Protein AF-A0A8R2RAM6-F1 (afdb_monomer_lite)

Organism: Bombyx mori (NCBI:txid7091)

Radius of gyration: 15.89 Å; chains: 1; bounding box: 50×27×41 Å

pLDDT: mean 79.15, std 16.32, range [39.72, 95.75]

Sequence (80 aa):
MRWSPHAQFPIDVKAPLEAGIDTSEKGFLRIKPGTTELTFVVSHNFRLTSLEEGLCDTETQLVPWRATSLTGRKIYNDYT

Foldseek 3Di:
DDDDQFDWDWDWDFDPCPVVDTKIKIWIWTDRPPAQKIWIWIDIPQFKIWIWIFGQDPVVRDTDIDTPDIDGDDDDPPPD

Secondary structure (DSSP, 8-state):
----TT-EEEEEEE--GGGS---EEEEEEEE-TTSSEEEEEEEETTTEEEEEEEE--TTT-----EEEEEEE--------

Structure (mmCIF, N/CA/C/O backbone):
data_AF-A0A8R2RAM6-F1
#
_entry.id   AF-A0A8R2RAM6-F1
#
loop_
_atom_site.group_PDB
_atom_site.id
_atom_site.type_symbol
_atom_site.label_atom_id
_atom_site.label_alt_id
_atom_site.label_comp_id
_atom_site.label_asym_id
_atom_site.label_entity_id
_atom_site.label_seq_id
_atom_site.pdbx_PDB_ins_code
_atom_site.Cartn_x
_atom_site.Cartn_y
_atom_site.Cartn_z
_atom_site.occupancy
_atom_site.B_iso_or_equiv
_atom_site.auth_seq_id
_atom_site.auth_comp_id
_atom_site.auth_asym_id
_atom_site.auth_atom_id
_atom_site.pdbx_PDB_model_num
ATOM 1 N N . MET A 1 1 ? -24.454 -2.874 3.485 1.00 39.72 1 MET A N 1
ATOM 2 C CA . MET A 1 1 ? -23.128 -2.935 2.826 1.00 39.72 1 MET A CA 1
ATOM 3 C C . MET A 1 1 ? -22.290 -3.981 3.547 1.00 39.72 1 MET A C 1
ATOM 5 O O . MET A 1 1 ? -22.135 -3.868 4.755 1.00 39.72 1 MET A O 1
ATOM 9 N N . ARG A 1 2 ? -21.837 -5.036 2.860 1.00 41.44 2 ARG A N 1
ATOM 10 C CA . ARG A 1 2 ? -21.048 -6.127 3.460 1.00 41.44 2 ARG A CA 1
ATOM 11 C C . ARG A 1 2 ? -19.566 -5.844 3.201 1.00 41.44 2 ARG A C 1
ATOM 13 O O . ARG A 1 2 ? -19.130 -5.930 2.059 1.00 41.44 2 ARG A O 1
ATOM 20 N N . TRP A 1 3 ? -18.829 -5.447 4.235 1.00 44.09 3 TRP A N 1
ATOM 21 C CA . TRP A 1 3 ? -17.385 -5.211 4.161 1.00 44.09 3 TRP A CA 1
ATOM 22 C C . TRP A 1 3 ? -16.641 -6.535 3.935 1.00 44.09 3 TRP A C 1
ATOM 24 O O . TRP A 1 3 ? -16.933 -7.528 4.601 1.00 44.09 3 TRP A O 1
ATOM 34 N N . SER A 1 4 ? -15.699 -6.557 2.987 1.00 54.31 4 SER A N 1
ATOM 35 C CA . SER A 1 4 ? -14.792 -7.693 2.791 1.00 54.31 4 SER A CA 1
ATOM 36 C C . SER A 1 4 ? -13.586 -7.539 3.725 1.00 54.31 4 SER A C 1
ATOM 38 O O . SER A 1 4 ? -12.946 -6.487 3.692 1.00 54.31 4 SER A O 1
ATOM 40 N N . PRO A 1 5 ? -13.220 -8.561 4.519 1.00 55.81 5 PRO A N 1
ATOM 41 C CA . PRO A 1 5 ? -12.046 -8.523 5.398 1.00 55.81 5 PRO A CA 1
ATOM 42 C C . PRO A 1 5 ? -10.703 -8.475 4.641 1.00 55.81 5 PRO A C 1
AT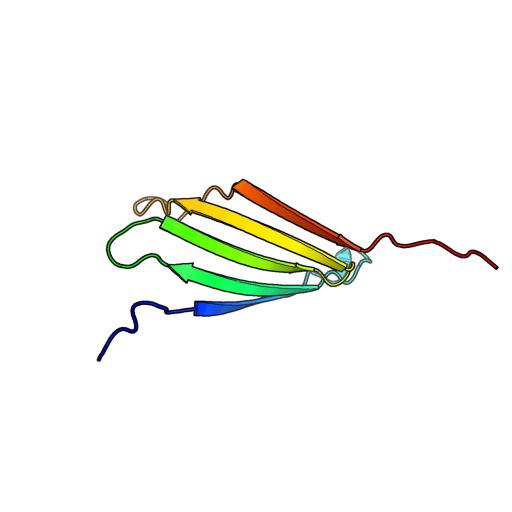OM 44 O O . PRO A 1 5 ? -9.646 -8.401 5.262 1.00 55.81 5 PRO A O 1
ATOM 47 N N . HIS A 1 6 ? -10.739 -8.496 3.305 1.00 59.47 6 HIS A N 1
ATOM 48 C CA . HIS A 1 6 ? -9.577 -8.450 2.417 1.00 59.47 6 HIS A CA 1
ATOM 49 C C . HIS A 1 6 ? -9.632 -7.271 1.436 1.00 59.47 6 HIS A C 1
ATOM 51 O O . HIS A 1 6 ? -9.141 -7.385 0.316 1.00 59.47 6 HIS A O 1
ATOM 57 N N . ALA A 1 7 ? -10.267 -6.158 1.816 1.00 61.75 7 ALA A N 1
ATOM 58 C CA . ALA A 1 7 ? -10.344 -4.980 0.958 1.00 61.75 7 ALA A CA 1
ATOM 59 C C . ALA A 1 7 ? -8.933 -4.499 0.564 1.00 61.75 7 ALA A C 1
ATOM 61 O O . ALA A 1 7 ? -8.098 -4.194 1.418 1.00 61.75 7 ALA A O 1
ATOM 62 N N . GLN A 1 8 ? -8.685 -4.473 -0.745 1.00 70.75 8 GLN A N 1
ATOM 63 C CA . GLN A 1 8 ? -7.483 -3.939 -1.369 1.00 70.75 8 GLN A CA 1
ATOM 64 C C . GLN A 1 8 ? -7.903 -2.802 -2.292 1.00 70.75 8 GLN A C 1
ATOM 66 O O . GLN A 1 8 ? -8.793 -2.976 -3.126 1.00 70.75 8 GLN A O 1
ATOM 71 N N . PHE A 1 9 ? -7.269 -1.646 -2.135 1.00 77.12 9 PHE A N 1
ATOM 72 C CA . PHE A 1 9 ? -7.554 -0.463 -2.936 1.00 77.12 9 PHE A CA 1
ATOM 73 C C . PHE A 1 9 ? -6.423 -0.267 -3.946 1.00 77.12 9 PHE A C 1
ATOM 75 O O . PHE A 1 9 ? -5.269 -0.163 -3.520 1.00 77.12 9 PHE A O 1
ATOM 82 N N . PRO A 1 10 ? -6.707 -0.266 -5.260 1.00 72.56 10 PRO A N 1
ATOM 83 C CA . PRO A 1 10 ? -5.680 -0.021 -6.260 1.00 72.56 10 PRO A CA 1
ATOM 84 C C . PRO A 1 10 ? -5.172 1.420 -6.150 1.00 72.56 10 PRO A C 1
ATOM 86 O O . PRO A 1 10 ? -5.963 2.346 -5.966 1.00 72.56 10 PRO A O 1
ATOM 89 N N . ILE A 1 11 ? -3.861 1.600 -6.287 1.00 77.56 11 ILE A N 1
ATOM 90 C CA . ILE A 1 11 ? -3.202 2.911 -6.309 1.00 77.56 11 ILE A CA 1
ATOM 91 C C . ILE A 1 11 ? -2.365 3.006 -7.589 1.00 77.56 11 ILE A C 1
ATOM 93 O O . ILE A 1 11 ? -1.650 2.062 -7.926 1.00 77.56 11 ILE A O 1
ATOM 97 N N . ASP A 1 12 ? -2.484 4.128 -8.299 1.00 76.62 12 ASP A N 1
ATOM 98 C CA . ASP A 1 12 ? -1.671 4.499 -9.465 1.00 76.62 12 ASP A CA 1
ATOM 99 C C . ASP A 1 12 ? -1.039 5.863 -9.164 1.00 76.62 12 ASP A C 1
ATOM 101 O O . ASP A 1 12 ? -1.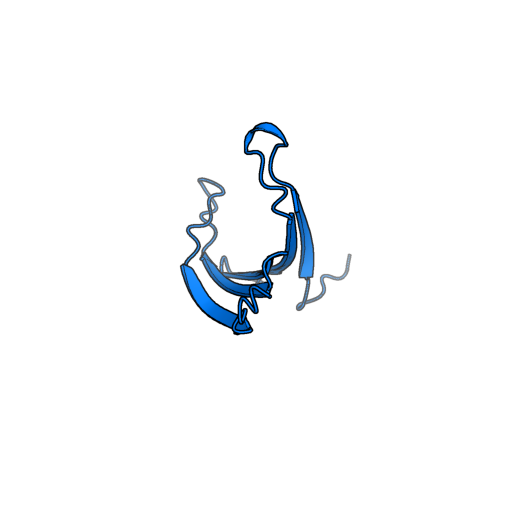757 6.850 -8.979 1.00 76.62 12 ASP A O 1
ATOM 105 N N . VAL A 1 13 ? 0.289 5.906 -9.051 1.00 72.56 13 VAL A N 1
ATOM 106 C CA . VAL A 1 13 ? 1.058 7.134 -8.818 1.00 72.56 13 VAL A CA 1
ATOM 107 C C . VAL A 1 13 ? 1.899 7.401 -10.057 1.00 72.56 13 VAL A C 1
ATOM 109 O O . VAL A 1 13 ? 2.698 6.564 -10.476 1.00 72.56 13 VAL A O 1
ATOM 112 N N . LYS A 1 14 ? 1.724 8.583 -10.646 1.00 70.94 14 LYS A N 1
ATOM 113 C CA . LYS A 1 14 ? 2.550 9.077 -11.751 1.00 70.94 14 LYS A CA 1
ATOM 114 C C . LYS A 1 14 ? 3.289 10.316 -11.284 1.00 70.94 14 LYS A C 1
ATOM 116 O O . LYS A 1 14 ? 2.652 11.250 -10.793 1.00 70.94 14 LYS A O 1
ATOM 121 N N . ALA A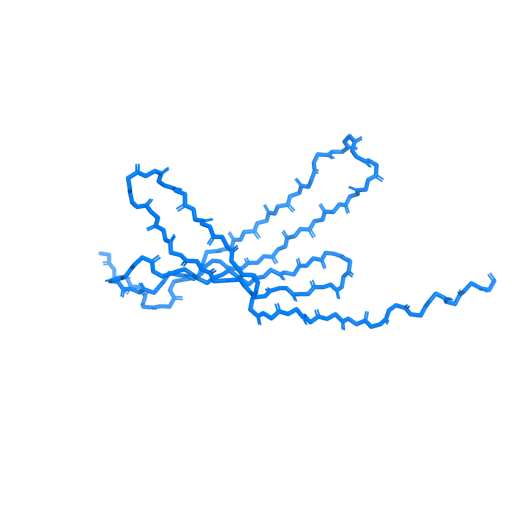 1 15 ? 4.610 10.321 -11.423 1.00 64.81 15 ALA A N 1
ATOM 122 C CA . ALA A 1 15 ? 5.393 11.506 -11.114 1.00 64.81 15 ALA A CA 1
ATOM 123 C C . ALA A 1 15 ? 5.058 12.661 -12.085 1.00 64.81 15 ALA A C 1
ATOM 125 O O . ALA A 1 15 ? 4.670 12.417 -13.233 1.00 64.81 15 ALA A O 1
ATOM 126 N N . PRO A 1 16 ? 5.197 13.930 -11.659 1.00 59.47 16 PRO A N 1
ATOM 127 C CA . PRO A 1 16 ? 5.085 15.072 -12.560 1.00 59.47 16 PRO A CA 1
ATOM 128 C C . PRO A 1 16 ? 6.176 15.024 -13.640 1.00 59.47 16 PRO A C 1
ATOM 130 O O . PRO A 1 16 ? 7.334 14.737 -13.340 1.00 59.47 16 PRO A O 1
ATOM 133 N N . LEU A 1 17 ? 5.826 15.380 -14.882 1.00 58.56 17 LEU A N 1
ATOM 134 C CA . LEU A 1 17 ? 6.734 15.374 -16.044 1.00 58.56 17 LEU A CA 1
ATOM 135 C C . LEU A 1 17 ? 8.002 16.242 -15.884 1.00 58.56 17 LEU A C 1
ATOM 137 O O . LEU A 1 17 ? 8.939 16.100 -16.666 1.00 58.56 17 LEU A O 1
ATOM 141 N N . GLU A 1 18 ? 8.058 17.125 -14.886 1.00 58.53 18 GLU A N 1
ATOM 142 C CA . GLU A 1 18 ? 9.146 18.096 -14.700 1.00 58.53 18 GLU A CA 1
ATOM 143 C C . GLU A 1 18 ? 10.494 17.459 -14.317 1.00 58.53 18 GLU A C 1
ATOM 145 O O . GLU A 1 18 ? 11.540 18.075 -14.508 1.00 58.53 18 GLU A O 1
ATOM 150 N N . ALA A 1 19 ? 10.504 16.214 -13.828 1.00 57.31 19 ALA A N 1
ATOM 151 C CA . ALA A 1 19 ? 11.728 15.534 -13.397 1.00 57.31 19 ALA A CA 1
ATOM 152 C C . ALA A 1 19 ? 12.513 14.848 -14.535 1.00 57.31 19 ALA A C 1
ATOM 154 O O . ALA A 1 19 ? 13.572 14.277 -14.282 1.00 57.31 19 ALA A O 1
ATOM 155 N N . GLY A 1 20 ? 12.000 14.839 -15.774 1.00 58.38 20 GLY A N 1
ATOM 156 C CA . GLY A 1 20 ? 12.639 14.154 -16.911 1.00 58.38 20 GLY A CA 1
ATOM 157 C C . GLY A 1 20 ? 12.728 12.622 -16.782 1.00 58.38 20 GLY A C 1
ATOM 158 O O . GLY A 1 20 ? 13.209 11.958 -17.697 1.00 58.38 20 GLY A O 1
ATOM 159 N N . ILE A 1 21 ? 12.242 12.056 -15.673 1.00 57.56 21 ILE A N 1
ATOM 160 C CA . ILE A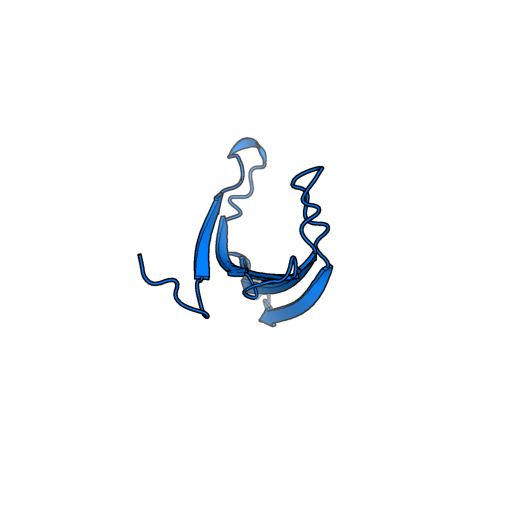 1 21 ? 12.113 10.624 -15.416 1.00 57.56 21 ILE A CA 1
ATOM 161 C C . ILE A 1 21 ? 10.621 10.341 -15.241 1.00 57.56 21 ILE A C 1
ATOM 163 O O . ILE A 1 21 ? 10.007 10.789 -14.275 1.00 57.56 21 ILE A O 1
ATOM 167 N N . ASP A 1 22 ? 10.042 9.596 -16.179 1.00 68.06 22 ASP A N 1
ATOM 168 C CA . ASP A 1 22 ? 8.684 9.067 -16.053 1.00 68.06 22 ASP A CA 1
ATOM 169 C C . ASP A 1 22 ? 8.720 7.860 -15.106 1.00 68.06 22 ASP A C 1
ATOM 171 O O . ASP A 1 22 ? 8.888 6.715 -15.536 1.00 68.06 22 ASP A O 1
ATOM 175 N N . THR A 1 23 ? 8.665 8.108 -13.793 1.00 73.25 23 THR A N 1
ATOM 176 C CA . THR A 1 23 ? 8.413 7.044 -12.817 1.00 73.25 23 THR A CA 1
ATOM 177 C C . THR A 1 23 ? 6.910 6.859 -12.644 1.00 73.25 23 THR A C 1
ATOM 179 O O . THR A 1 23 ? 6.143 7.804 -12.436 1.00 73.25 23 THR A O 1
ATOM 182 N N . SER A 1 24 ? 6.487 5.602 -12.728 1.00 81.94 24 SER A N 1
ATOM 183 C CA . SER A 1 24 ? 5.108 5.199 -12.490 1.00 81.94 24 SER A CA 1
ATOM 184 C C . SER A 1 24 ? 5.085 4.035 -11.519 1.00 81.94 24 SER A C 1
ATOM 186 O O . SER A 1 24 ? 5.850 3.075 -11.677 1.00 81.94 24 SER A O 1
ATOM 188 N N . GLU A 1 25 ? 4.158 4.085 -10.579 1.00 87.12 25 GLU A N 1
ATOM 189 C CA . GLU A 1 25 ? 4.017 3.098 -9.525 1.00 87.12 25 GLU A CA 1
ATOM 190 C C . GLU A 1 25 ? 2.575 2.608 -9.484 1.00 87.12 25 GLU A C 1
ATOM 192 O O . GLU A 1 25 ? 1.629 3.391 -9.567 1.00 87.12 25 GLU A O 1
ATOM 197 N N . LYS A 1 26 ? 2.400 1.292 -9.369 1.00 89.44 26 LYS A N 1
ATOM 198 C CA . LYS A 1 26 ? 1.082 0.668 -9.240 1.00 89.44 26 LYS A CA 1
ATOM 199 C C . LYS A 1 26 ? 1.082 -0.316 -8.098 1.00 89.44 26 LYS A C 1
ATOM 201 O O . LYS A 1 26 ? 2.038 -1.072 -7.934 1.00 89.44 26 LYS A O 1
ATOM 206 N N . GLY A 1 27 ? -0.000 -0.351 -7.339 1.00 89.88 27 GLY A N 1
ATOM 207 C CA . GLY A 1 27 ? -0.031 -1.171 -6.144 1.00 89.88 27 GLY A CA 1
ATOM 208 C C . GLY A 1 27 ? -1.403 -1.369 -5.537 1.00 89.88 27 GLY A C 1
ATOM 209 O O . GLY A 1 27 ? -2.426 -0.975 -6.098 1.00 89.88 27 GLY A O 1
ATOM 210 N N . PHE A 1 28 ? -1.387 -1.980 -4.359 1.00 91.81 28 PHE A N 1
ATOM 211 C CA . PHE A 1 28 ? -2.562 -2.205 -3.533 1.00 91.81 28 PHE A CA 1
ATOM 212 C C . PHE A 1 28 ? -2.301 -1.726 -2.111 1.00 91.81 28 PHE A C 1
ATOM 214 O O . PHE A 1 28 ? -1.304 -2.108 -1.495 1.00 91.81 28 PHE A O 1
ATOM 221 N N . LEU A 1 29 ? -3.238 -0.951 -1.568 1.00 92.00 29 LEU A N 1
ATOM 222 C CA . LEU A 1 29 ? -3.321 -0.660 -0.142 1.00 92.00 29 LEU A CA 1
ATOM 223 C C . LEU A 1 29 ? -4.268 -1.657 0.526 1.00 92.00 29 LEU A C 1
ATOM 225 O O . LEU A 1 29 ? -5.433 -1.764 0.143 1.00 92.00 29 LEU A O 1
ATOM 229 N N . ARG A 1 30 ? -3.778 -2.364 1.543 1.00 91.81 30 ARG A N 1
ATOM 230 C CA . ARG A 1 30 ? 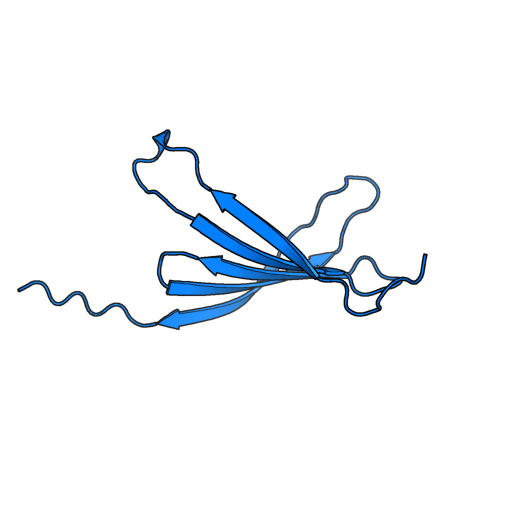-4.557 -3.268 2.390 1.00 91.81 30 ARG A CA 1
ATOM 231 C C . ARG A 1 30 ? -4.732 -2.652 3.772 1.00 91.81 30 ARG A C 1
ATOM 233 O O . ARG A 1 30 ? -3.753 -2.261 4.400 1.00 91.81 30 ARG A O 1
ATOM 240 N N . ILE A 1 31 ? -5.967 -2.663 4.266 1.00 91.94 31 ILE A N 1
ATOM 241 C CA . ILE A 1 31 ? -6.311 -2.252 5.631 1.00 91.94 31 ILE A CA 1
ATOM 242 C C . ILE A 1 31 ? -6.616 -3.505 6.442 1.00 91.94 31 ILE A C 1
ATOM 244 O O . ILE A 1 31 ? -7.460 -4.305 6.031 1.00 91.94 31 ILE A O 1
ATOM 248 N N . LYS A 1 32 ? -5.954 -3.693 7.586 1.00 91.12 32 LYS A N 1
ATOM 249 C CA . LYS A 1 32 ? -6.308 -4.784 8.498 1.00 91.12 32 LYS A CA 1
ATOM 250 C C . LYS A 1 32 ? -7.573 -4.389 9.278 1.00 91.12 32 LYS A C 1
ATOM 252 O O . LYS A 1 32 ? -7.542 -3.407 10.024 1.00 91.12 32 LYS A O 1
ATOM 257 N N . PRO A 1 33 ? -8.693 -5.121 9.117 1.00 91.25 33 PRO A N 1
ATOM 258 C CA . PRO A 1 33 ? -9.971 -4.724 9.702 1.00 91.25 33 PRO A CA 1
ATOM 259 C C . PRO A 1 33 ? -9.898 -4.557 11.222 1.00 91.25 33 PRO A C 1
ATOM 261 O O . PRO A 1 33 ? -9.328 -5.399 11.913 1.00 91.25 33 PRO A O 1
ATOM 264 N N . GLY A 1 34 ? -10.505 -3.486 11.736 1.00 91.31 34 GLY A N 1
ATOM 265 C CA . GLY A 1 34 ? -10.550 -3.202 13.175 1.00 91.31 34 GLY A CA 1
ATOM 266 C C . GLY A 1 34 ? -9.235 -2.690 13.771 1.00 91.31 34 GLY A C 1
ATOM 267 O O . GLY A 1 34 ? -9.129 -2.599 14.989 1.00 91.31 34 GLY A O 1
ATOM 268 N N . THR A 1 35 ? -8.245 -2.356 12.941 1.00 93.00 35 THR A N 1
ATOM 269 C CA . THR A 1 35 ? -6.951 -1.816 13.378 1.00 93.00 35 THR A CA 1
ATOM 270 C C . THR A 1 35 ? -6.569 -0.591 12.547 1.00 93.00 35 THR A C 1
ATOM 272 O O . THR A 1 35 ? -7.194 -0.313 11.523 1.00 93.00 35 THR A O 1
ATOM 275 N N . THR A 1 36 ? -5.514 0.111 12.956 1.00 93.38 36 THR A N 1
ATOM 276 C CA . THR A 1 36 ? -4.865 1.156 12.152 1.00 93.38 36 THR A CA 1
ATOM 277 C C . THR A 1 36 ? -3.707 0.613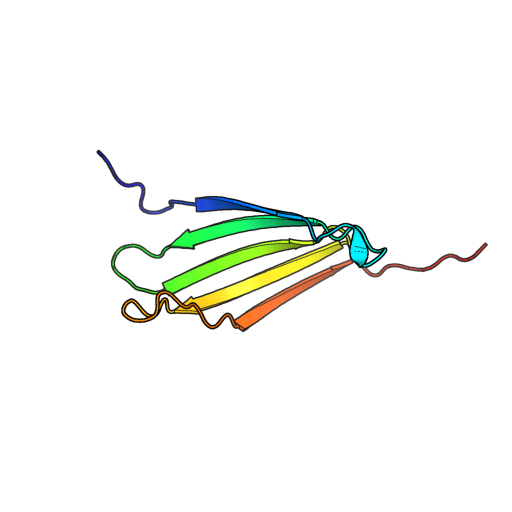 11.309 1.00 93.38 36 THR A C 1
ATOM 279 O O . THR A 1 36 ? -3.002 1.392 10.676 1.00 93.38 36 THR A O 1
ATOM 282 N N . GLU A 1 37 ? -3.504 -0.709 11.276 1.00 94.44 37 GLU A N 1
ATOM 283 C CA . GLU A 1 37 ? -2.439 -1.344 10.500 1.00 94.44 37 GLU A CA 1
ATOM 284 C C . GLU A 1 37 ? -2.763 -1.330 9.002 1.00 94.44 37 GLU A C 1
ATOM 286 O O . GLU A 1 37 ? -3.810 -1.813 8.548 1.00 94.44 37 GLU A O 1
ATOM 291 N N . LEU A 1 38 ? -1.810 -0.813 8.234 1.00 93.81 38 LEU A N 1
ATOM 292 C CA . LEU A 1 38 ? -1.856 -0.719 6.788 1.00 93.81 38 LEU A CA 1
ATOM 293 C C . LEU A 1 38 ? -0.659 -1.448 6.176 1.00 93.81 38 LEU A C 1
ATOM 295 O O . LEU A 1 38 ? 0.463 -1.372 6.675 1.00 93.81 38 LEU A O 1
ATOM 299 N N . THR A 1 39 ? -0.898 -2.125 5.056 1.00 93.56 39 THR A N 1
ATOM 300 C CA . THR A 1 39 ? 0.161 -2.696 4.217 1.00 93.56 39 THR A CA 1
ATOM 301 C C . THR A 1 39 ? 0.021 -2.144 2.810 1.00 93.56 39 THR A C 1
ATOM 303 O O . THR A 1 39 ? -1.055 -2.242 2.217 1.00 93.56 39 THR A O 1
ATOM 306 N N . PHE A 1 40 ? 1.105 -1.614 2.262 1.00 91.56 40 PHE A N 1
ATOM 307 C CA . PHE A 1 40 ? 1.180 -1.108 0.905 1.00 91.56 40 PHE A CA 1
ATOM 308 C C . PHE A 1 40 ? 2.119 -1.992 0.077 1.00 91.56 40 PHE A C 1
ATOM 310 O O . PHE A 1 40 ? 3.263 -2.234 0.456 1.00 91.56 40 PHE A O 1
ATOM 317 N N . VAL A 1 41 ? 1.609 -2.543 -1.026 1.00 91.38 41 VAL A N 1
ATOM 318 C CA . VAL A 1 41 ? 2.390 -3.363 -1.963 1.00 91.38 41 VAL A CA 1
ATOM 319 C C . VAL A 1 41 ? 2.492 -2.600 -3.269 1.00 91.38 41 VAL A C 1
ATOM 321 O O . VAL A 1 41 ? 1.466 -2.373 -3.909 1.00 91.38 41 VAL A O 1
ATOM 324 N N . VAL A 1 42 ? 3.707 -2.226 -3.667 1.00 90.19 42 VAL A N 1
ATOM 325 C CA . VAL A 1 42 ? 3.947 -1.318 -4.796 1.00 90.19 42 VAL A CA 1
ATOM 326 C C . VAL A 1 42 ? 4.907 -1.944 -5.785 1.00 90.19 42 VAL A C 1
ATOM 328 O O . VAL A 1 42 ? 5.970 -2.435 -5.416 1.00 90.19 42 VAL A O 1
ATOM 331 N N . SER A 1 43 ? 4.547 -1.902 -7.062 1.00 90.19 43 SER A N 1
ATOM 332 C CA . SER A 1 43 ? 5.440 -2.187 -8.174 1.00 90.19 43 SER A CA 1
ATOM 333 C C . SER A 1 43 ? 5.833 -0.886 -8.856 1.00 90.19 43 SER A C 1
ATOM 335 O O . SER A 1 43 ? 4.983 -0.143 -9.346 1.00 90.19 43 SER A O 1
ATOM 337 N N . HIS A 1 44 ? 7.135 -0.674 -8.956 1.00 86.19 44 HIS A N 1
ATOM 338 C CA . HIS A 1 44 ? 7.769 0.451 -9.622 1.00 86.19 44 HIS A CA 1
ATOM 339 C C . HIS A 1 44 ? 8.127 0.076 -11.065 1.00 86.19 44 HIS A C 1
ATOM 341 O O . HIS A 1 44 ? 8.557 -1.052 -11.336 1.00 86.19 44 HIS A O 1
ATOM 347 N N . ASN A 1 45 ? 8.005 1.006 -12.012 1.00 83.56 45 ASN A N 1
ATOM 348 C CA . ASN A 1 45 ? 8.326 0.755 -13.427 1.00 83.56 45 ASN A CA 1
ATOM 349 C C . ASN A 1 45 ? 9.823 0.532 -13.724 1.00 83.56 45 ASN A C 1
ATOM 351 O O . ASN A 1 45 ? 10.175 0.108 -14.823 1.00 83.56 45 ASN A O 1
ATOM 355 N N . PHE A 1 46 ? 10.696 0.702 -12.732 1.00 83.75 46 PHE A N 1
ATOM 356 C CA . PHE A 1 46 ? 12.117 0.345 -12.781 1.00 83.75 46 PHE A CA 1
ATOM 357 C C . PHE A 1 46 ? 12.422 -1.049 -12.192 1.00 83.75 46 PHE A C 1
ATOM 359 O O . PHE A 1 46 ? 13.535 -1.322 -11.745 1.00 83.75 46 PHE A O 1
ATOM 366 N N . ARG A 1 47 ? 11.445 -1.971 -12.241 1.00 84.19 47 ARG A N 1
ATOM 367 C CA . ARG A 1 47 ? 11.577 -3.394 -11.848 1.00 84.19 47 ARG A CA 1
ATOM 368 C C . ARG A 1 47 ? 11.928 -3.614 -10.373 1.00 84.19 47 ARG A C 1
ATOM 370 O O . ARG A 1 47 ? 12.603 -4.592 -10.038 1.00 84.19 47 ARG A O 1
ATOM 377 N N . LEU A 1 48 ? 11.438 -2.728 -9.512 1.00 88.25 48 LEU A N 1
ATOM 378 C CA . LEU A 1 48 ? 11.459 -2.877 -8.062 1.00 88.25 48 LEU A CA 1
ATOM 379 C C . LEU A 1 48 ? 10.030 -3.099 -7.562 1.00 88.25 48 LEU A C 1
ATOM 381 O O . LEU A 1 48 ? 9.095 -2.449 -8.019 1.00 88.25 48 LEU A O 1
ATOM 385 N N . THR A 1 49 ? 9.864 -3.997 -6.605 1.00 91.06 49 THR A N 1
ATOM 386 C CA . THR A 1 49 ? 8.638 -4.157 -5.829 1.00 91.06 49 THR A CA 1
ATOM 387 C C . THR A 1 49 ? 8.965 -3.907 -4.365 1.00 91.06 49 THR A C 1
ATOM 389 O O . THR A 1 49 ? 9.907 -4.509 -3.843 1.00 91.06 49 THR A O 1
ATOM 392 N N . SER A 1 50 ? 8.200 -3.040 -3.706 1.00 92.69 50 SER A N 1
ATOM 393 C CA . SER A 1 50 ? 8.284 -2.806 -2.265 1.00 92.69 50 SER A CA 1
ATOM 394 C C . SER A 1 50 ? 7.052 -3.356 -1.551 1.00 92.69 50 SER A C 1
ATOM 396 O O . SER A 1 50 ? 5.932 -3.337 -2.070 1.00 92.69 50 SER A O 1
ATOM 398 N N . LEU A 1 51 ? 7.284 -3.886 -0.352 1.00 93.81 51 LEU A N 1
ATOM 399 C CA . LEU A 1 51 ? 6.248 -4.114 0.644 1.00 93.81 51 LEU A CA 1
ATOM 400 C C . LEU A 1 51 ? 6.537 -3.185 1.812 1.00 93.81 51 LEU A C 1
ATOM 402 O O . LEU A 1 51 ? 7.632 -3.207 2.381 1.00 93.81 51 LEU A O 1
ATOM 406 N N . GLU A 1 52 ? 5.556 -2.360 2.137 1.00 94.44 52 GLU A N 1
ATOM 407 C CA . GLU A 1 52 ? 5.660 -1.309 3.134 1.00 94.44 52 GLU A CA 1
ATOM 408 C C . GLU A 1 52 ? 4.539 -1.464 4.154 1.00 94.44 52 GLU A C 1
ATOM 410 O O . GLU A 1 52 ? 3.398 -1.780 3.814 1.00 94.44 52 GLU A O 1
ATOM 415 N N . GLU A 1 53 ? 4.864 -1.269 5.424 1.00 95.19 53 GLU A N 1
ATOM 416 C CA . GLU A 1 53 ? 3.916 -1.384 6.529 1.00 95.19 53 GLU A CA 1
ATOM 417 C C . GLU A 1 53 ? 3.921 -0.098 7.348 1.00 95.19 53 GLU A C 1
ATOM 419 O O . GLU A 1 53 ? 4.957 0.553 7.502 1.00 95.19 53 GLU A O 1
ATOM 424 N N . GLY A 1 54 ? 2.753 0.277 7.858 1.00 95.75 54 GLY A N 1
ATOM 425 C CA . GLY A 1 54 ? 2.578 1.495 8.636 1.00 95.75 54 GLY A CA 1
ATOM 426 C C . GLY A 1 54 ? 1.324 1.447 9.499 1.00 95.75 54 GLY A C 1
ATOM 427 O O . GLY A 1 54 ? 0.437 0.614 9.298 1.00 95.75 54 GLY A O 1
ATOM 428 N N . LEU A 1 55 ? 1.260 2.355 10.470 1.00 95.69 55 LEU A N 1
ATOM 429 C CA . LEU A 1 55 ? 0.068 2.603 11.277 1.00 95.69 55 LEU A CA 1
ATOM 430 C C . LEU A 1 55 ? -0.532 3.944 10.860 1.00 95.69 55 LEU A C 1
ATOM 432 O O . LEU A 1 55 ? 0.186 4.936 10.791 1.00 95.69 55 LEU A O 1
ATOM 436 N N . CYS A 1 56 ? -1.834 3.979 10.591 1.00 93.94 56 CYS A N 1
ATOM 437 C CA . CYS A 1 56 ? -2.551 5.228 10.361 1.00 93.94 56 CYS A CA 1
ATOM 438 C C . CYS A 1 56 ? -2.737 5.975 11.683 1.00 93.94 56 CYS A C 1
ATOM 440 O O . CYS A 1 56 ? -3.378 5.462 12.604 1.00 93.94 56 CYS A O 1
ATOM 442 N N . ASP A 1 57 ? -2.202 7.187 11.761 1.00 93.75 57 ASP A N 1
ATOM 443 C CA . ASP A 1 57 ? -2.573 8.140 12.794 1.00 93.75 57 ASP A CA 1
ATOM 444 C C . ASP A 1 57 ? -3.939 8.735 12.429 1.00 93.75 57 ASP A C 1
ATOM 446 O O . ASP A 1 57 ? -4.090 9.426 11.421 1.00 93.75 57 ASP A O 1
ATOM 450 N N . THR A 1 58 ? -4.961 8.444 13.233 1.00 90.12 58 THR A N 1
ATOM 451 C CA . THR A 1 58 ? -6.333 8.883 12.952 1.00 90.12 58 THR A CA 1
ATOM 452 C C . THR A 1 58 ? -6.560 10.372 13.197 1.00 90.12 58 THR A C 1
ATOM 454 O O . THR A 1 58 ? -7.535 10.913 12.680 1.00 90.12 58 THR A O 1
ATOM 457 N N . GLU A 1 59 ? -5.699 11.034 13.974 1.00 94.56 59 GLU A N 1
ATOM 458 C CA . GLU A 1 59 ? -5.788 12.473 14.231 1.00 94.56 59 GLU A CA 1
ATOM 459 C C . GLU A 1 59 ? -5.184 13.266 13.073 1.00 94.56 59 GLU A C 1
ATOM 461 O O . GLU A 1 59 ? -5.800 14.206 12.571 1.00 94.56 59 GLU A O 1
ATOM 466 N N . THR A 1 60 ? -3.997 12.861 12.614 1.00 93.88 60 THR A N 1
ATOM 467 C CA . THR A 1 60 ? -3.263 13.575 11.556 1.00 93.88 60 THR A CA 1
ATOM 468 C C . THR A 1 60 ? -3.541 13.045 10.151 1.00 93.88 60 THR A C 1
ATOM 470 O O . THR A 1 60 ? -3.208 13.713 9.174 1.00 93.88 60 THR A O 1
ATOM 473 N N . GLN A 1 61 ? -4.170 11.870 10.033 1.00 90.38 61 GLN A N 1
ATOM 474 C CA . GLN A 1 61 ? -4.402 11.147 8.773 1.00 90.38 61 GLN A CA 1
ATOM 475 C C . GLN A 1 61 ? -3.104 10.812 8.022 1.00 90.38 61 GLN A C 1
ATOM 477 O O . GLN A 1 61 ? -3.104 10.623 6.804 1.00 90.38 61 GLN A O 1
ATOM 482 N N . LEU A 1 62 ? -1.989 10.732 8.749 1.00 90.38 62 LEU A N 1
ATOM 483 C CA . LEU A 1 62 ? -0.682 10.389 8.208 1.00 90.38 62 LEU A CA 1
ATOM 484 C C . LEU A 1 62 ? -0.357 8.919 8.460 1.00 90.38 62 LEU A C 1
ATOM 486 O O . LEU A 1 62 ? -0.772 8.317 9.450 1.00 90.38 62 LEU A O 1
ATOM 490 N N . VAL A 1 63 ? 0.439 8.353 7.555 1.00 91.69 63 VAL A N 1
ATOM 491 C CA . VAL A 1 63 ? 0.953 6.989 7.673 1.00 91.69 63 VAL A CA 1
ATOM 492 C C . VAL A 1 63 ? 2.473 7.026 7.492 1.00 91.69 63 VAL A C 1
ATOM 494 O O . VAL A 1 63 ? 2.944 7.204 6.367 1.00 91.69 63 VAL A O 1
ATOM 497 N N . PRO A 1 64 ? 3.269 6.891 8.565 1.00 91.50 64 PRO A N 1
ATOM 498 C CA . PRO A 1 64 ? 4.708 6.706 8.444 1.00 91.50 64 PRO A CA 1
ATOM 499 C C . PRO A 1 64 ? 4.996 5.287 7.942 1.00 91.50 64 PRO A C 1
ATOM 501 O O . PRO A 1 64 ? 4.870 4.308 8.680 1.00 91.50 64 PRO A O 1
ATOM 504 N N . TRP A 1 65 ? 5.363 5.175 6.667 1.00 90.19 65 TRP A N 1
ATOM 505 C CA . TRP A 1 65 ? 5.652 3.898 6.019 1.00 90.19 65 TRP A CA 1
ATOM 506 C C . TRP A 1 65 ? 7.062 3.402 6.325 1.00 90.19 65 TRP A C 1
ATOM 508 O O . TRP A 1 65 ? 8.032 4.162 6.318 1.00 90.19 65 TRP A O 1
ATOM 518 N N . ARG A 1 66 ? 7.189 2.092 6.531 1.00 92.12 66 ARG A N 1
ATOM 519 C CA . ARG A 1 66 ? 8.468 1.393 6.619 1.00 92.12 66 ARG A CA 1
ATOM 520 C C . ARG A 1 66 ? 8.510 0.274 5.589 1.00 92.12 66 ARG A C 1
ATOM 522 O O . ARG A 1 66 ? 7.702 -0.649 5.655 1.00 92.12 66 ARG A O 1
ATOM 529 N N . ALA A 1 67 ? 9.504 0.300 4.703 1.00 89.12 67 ALA A N 1
ATOM 530 C CA . ALA A 1 67 ? 9.790 -0.832 3.828 1.00 89.12 67 ALA A CA 1
ATOM 531 C C . ALA A 1 67 ? 10.236 -2.046 4.655 1.00 89.12 67 ALA A C 1
ATOM 533 O O . ALA A 1 67 ? 11.214 -1.984 5.406 1.00 89.12 67 ALA A O 1
ATOM 534 N N . THR A 1 68 ? 9.511 -3.151 4.517 1.00 92.38 68 THR A N 1
ATOM 535 C CA . THR A 1 68 ? 9.822 -4.434 5.162 1.00 92.38 68 THR A CA 1
ATOM 536 C C . THR A 1 68 ? 10.392 -5.440 4.171 1.00 92.38 68 THR A C 1
ATOM 538 O O . THR A 1 68 ? 11.136 -6.334 4.570 1.00 92.38 68 THR A O 1
ATOM 541 N N . SER A 1 69 ? 10.112 -5.271 2.875 1.00 91.44 69 SER A N 1
ATOM 542 C CA . SER A 1 69 ? 10.730 -6.050 1.806 1.00 91.44 69 SER A CA 1
ATOM 543 C C . SER A 1 69 ? 10.938 -5.212 0.551 1.00 91.44 69 SER A C 1
ATOM 545 O O . SER A 1 69 ? 10.096 -4.392 0.185 1.00 91.44 69 SER A O 1
ATOM 547 N N . LEU A 1 70 ? 12.061 -5.457 -0.121 1.00 89.44 70 LEU A N 1
ATOM 548 C CA . LEU A 1 70 ? 12.402 -4.906 -1.424 1.00 89.44 70 LEU A CA 1
ATOM 549 C C . LEU A 1 70 ? 12.824 -6.066 -2.321 1.00 89.44 70 LEU A C 1
ATOM 551 O O . LEU A 1 70 ? 13.767 -6.792 -2.010 1.00 89.44 70 LEU A O 1
ATOM 555 N N . THR A 1 71 ? 12.124 -6.249 -3.433 1.00 88.88 71 THR A N 1
ATOM 556 C CA . THR A 1 71 ? 12.442 -7.278 -4.426 1.00 88.88 71 THR A CA 1
ATOM 557 C C . THR A 1 71 ? 12.690 -6.609 -5.764 1.00 88.88 71 THR A C 1
ATOM 559 O O . THR A 1 71 ? 11.811 -5.942 -6.295 1.00 88.88 71 THR A O 1
ATOM 562 N N . GLY A 1 72 ? 13.881 -6.788 -6.327 1.00 83.69 72 GLY A N 1
ATOM 563 C CA . GLY A 1 72 ? 14.234 -6.247 -7.636 1.00 83.69 72 GLY A CA 1
ATOM 564 C C . GLY A 1 72 ? 14.923 -7.287 -8.505 1.00 83.69 72 GLY A C 1
ATOM 565 O O . GLY A 1 72 ? 15.533 -8.234 -8.003 1.00 83.69 72 GLY A O 1
ATOM 566 N N . ARG A 1 73 ? 14.841 -7.120 -9.826 1.00 72.94 73 ARG A N 1
ATOM 567 C CA . ARG A 1 73 ? 15.609 -7.936 -10.776 1.00 72.94 73 ARG A CA 1
ATOM 568 C C . ARG A 1 73 ? 16.881 -7.180 -11.155 1.00 72.94 73 ARG A C 1
ATOM 570 O O . ARG A 1 73 ? 16.797 -6.010 -11.515 1.00 72.94 73 ARG A O 1
ATOM 577 N N . LYS A 1 74 ? 18.045 -7.842 -11.102 1.00 61.44 74 LYS A N 1
ATOM 578 C CA . LYS A 1 74 ? 19.317 -7.271 -11.582 1.00 61.44 74 LYS A CA 1
ATOM 579 C C . LYS A 1 74 ? 19.134 -6.770 -13.020 1.00 61.44 74 LYS A C 1
ATOM 581 O O . LYS A 1 74 ? 18.767 -7.552 -13.897 1.00 61.44 74 LYS A O 1
ATOM 586 N N . ILE A 1 75 ? 19.388 -5.486 -13.243 1.00 59.78 75 ILE A N 1
ATOM 587 C CA . ILE A 1 75 ? 19.547 -4.911 -14.578 1.00 59.78 75 ILE A CA 1
ATOM 588 C C . ILE A 1 75 ? 21.019 -5.107 -14.935 1.00 59.78 75 ILE A C 1
ATOM 590 O O . ILE A 1 75 ? 21.891 -4.465 -14.355 1.00 59.78 75 ILE A O 1
ATOM 594 N N . TYR A 1 76 ? 21.309 -6.076 -15.803 1.00 48.75 76 TYR A N 1
ATOM 595 C CA . TYR A 1 76 ? 22.592 -6.102 -16.495 1.00 48.75 76 TYR A CA 1
ATOM 596 C C . TYR A 1 76 ? 22.505 -5.018 -17.564 1.00 48.75 76 TYR A C 1
ATOM 598 O O . TYR A 1 76 ? 21.664 -5.104 -18.458 1.00 48.75 76 TYR A O 1
ATOM 606 N N . ASN A 1 77 ? 23.307 -3.966 -17.424 1.00 52.06 77 ASN A N 1
ATOM 607 C CA . ASN A 1 77 ? 23.489 -3.022 -18.512 1.00 52.06 77 ASN A CA 1
ATOM 608 C C . ASN A 1 77 ? 24.457 -3.666 -19.506 1.00 52.06 77 ASN A C 1
ATOM 610 O O . ASN A 1 77 ? 25.671 -3.512 -19.380 1.00 52.06 77 ASN A O 1
ATOM 614 N N . ASP A 1 78 ? 23.915 -4.406 -20.469 1.00 53.97 78 ASP A N 1
ATOM 615 C CA . ASP A 1 78 ? 24.658 -4.794 -21.662 1.00 53.97 78 ASP A CA 1
ATOM 616 C C . ASP A 1 78 ? 24.755 -3.551 -22.555 1.00 53.97 78 ASP A C 1
ATOM 618 O O . ASP A 1 78 ? 23.930 -3.319 -23.436 1.00 53.97 78 ASP A O 1
ATOM 622 N N . TYR A 1 79 ? 25.731 -2.691 -22.263 1.00 48.25 79 TYR A N 1
ATOM 623 C CA . TYR A 1 79 ? 26.147 -1.658 -23.204 1.00 48.25 79 TYR A CA 1
ATOM 624 C C . TYR A 1 79 ? 26.937 -2.353 -24.322 1.00 48.25 79 TYR A C 1
ATOM 626 O O . TYR A 1 79 ? 28.130 -2.611 -24.167 1.00 48.25 79 TYR A O 1
ATOM 634 N N . THR A 1 80 ? 26.251 -2.719 -25.407 1.00 50.78 80 THR A N 1
ATOM 635 C CA . THR A 1 80 ? 26.868 -3.015 -26.713 1.00 50.78 80 THR A CA 1
ATOM 636 C C . THR A 1 80 ? 27.075 -1.743 -27.509 1.00 50.78 80 THR A C 1
ATOM 638 O O . THR A 1 80 ? 26.112 -0.941 -27.540 1.00 50.78 80 THR A O 1
#